Protein AF-A0A316UB03-F1 (afdb_monomer_lite)

Structure (mmCIF, N/CA/C/O backbone):
data_AF-A0A316UB03-F1
#
_entry.id   AF-A0A316UB03-F1
#
loop_
_atom_site.group_PDB
_atom_site.id
_atom_site.type_symbol
_atom_site.label_atom_id
_atom_site.label_alt_id
_atom_site.label_comp_id
_atom_site.label_asym_id
_atom_site.label_entity_id
_atom_site.label_seq_id
_atom_site.pdbx_PDB_ins_code
_atom_site.Cartn_x
_atom_site.Cartn_y
_atom_site.Cartn_z
_atom_site.occupancy
_atom_site.B_iso_or_equiv
_atom_site.auth_seq_id
_atom_site.auth_comp_id
_atom_site.auth_asym_id
_atom_site.auth_atom_id
_atom_site.pdbx_PDB_model_num
ATOM 1 N N . TY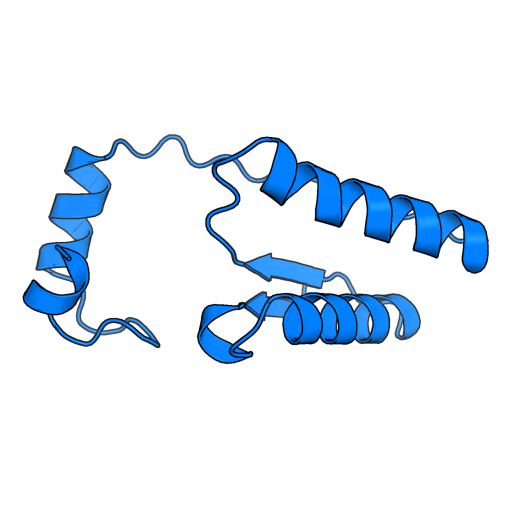R A 1 1 ? -8.846 -13.368 0.446 1.00 90.12 1 TYR A N 1
ATOM 2 C CA . TYR A 1 1 ? -8.229 -12.069 0.126 1.00 90.12 1 TYR A CA 1
ATOM 3 C C . TYR A 1 1 ? -8.771 -11.582 -1.205 1.00 90.12 1 TYR A C 1
ATOM 5 O O . TYR A 1 1 ? -8.912 -12.406 -2.101 1.00 90.12 1 TYR A O 1
ATOM 13 N N . THR A 1 2 ? -9.078 -10.291 -1.327 1.00 96.56 2 THR A N 1
ATOM 14 C CA . THR A 1 2 ? -9.678 -9.686 -2.527 1.00 96.56 2 THR A CA 1
ATOM 15 C C . THR A 1 2 ? -8.807 -8.529 -3.012 1.00 96.56 2 THR A C 1
ATOM 17 O O . THR A 1 2 ? -8.490 -7.620 -2.249 1.00 96.56 2 THR A O 1
ATOM 20 N N . ARG A 1 3 ? -8.379 -8.581 -4.276 1.00 96.06 3 ARG A N 1
ATOM 21 C CA . ARG A 1 3 ? -7.409 -7.643 -4.858 1.00 96.06 3 ARG A CA 1
ATOM 22 C C . ARG A 1 3 ? -8.050 -6.293 -5.192 1.00 96.06 3 ARG A C 1
ATOM 24 O O . ARG A 1 3 ? -9.092 -6.237 -5.838 1.00 96.06 3 ARG A O 1
ATOM 31 N N . SER A 1 4 ? -7.365 -5.215 -4.828 1.00 96.00 4 SER A N 1
ATOM 32 C CA . SER A 1 4 ? -7.668 -3.834 -5.202 1.00 96.00 4 SER A CA 1
ATOM 33 C C . SER A 1 4 ? -6.463 -3.253 -5.940 1.00 96.00 4 SER A C 1
ATOM 35 O O . SER A 1 4 ? -5.546 -2.716 -5.318 1.00 96.00 4 SER A O 1
ATOM 37 N N . SER A 1 5 ? -6.454 -3.404 -7.266 1.00 94.44 5 SER A N 1
ATOM 38 C CA . SER A 1 5 ? -5.367 -2.945 -8.138 1.00 94.44 5 SER A CA 1
ATOM 39 C C . SER A 1 5 ? -5.705 -1.599 -8.767 1.00 94.44 5 SER A C 1
ATOM 41 O O . SER A 1 5 ? -6.782 -1.446 -9.344 1.00 94.44 5 SER A O 1
ATOM 43 N N . GLN A 1 6 ? -4.793 -0.625 -8.685 1.00 92.12 6 GLN A N 1
ATOM 44 C CA . GLN A 1 6 ? -4.997 0.656 -9.374 1.00 92.12 6 GLN A CA 1
ATOM 45 C C . GLN A 1 6 ? -4.948 0.496 -10.894 1.00 92.12 6 GLN A C 1
ATOM 47 O O . GLN A 1 6 ? -5.670 1.202 -11.588 1.00 92.12 6 GLN A O 1
ATOM 52 N N . ASP A 1 7 ? -4.137 -0.428 -11.398 1.00 87.81 7 ASP A N 1
ATOM 53 C CA . ASP A 1 7 ? -4.003 -0.673 -12.833 1.00 87.81 7 ASP A CA 1
ATOM 54 C C . ASP A 1 7 ? -5.340 -1.117 -13.446 1.00 87.81 7 ASP A C 1
ATOM 56 O O . ASP A 1 7 ? -5.685 -0.709 -14.550 1.00 87.81 7 ASP A O 1
ATOM 60 N N . VAL A 1 8 ? -6.133 -1.878 -12.683 1.00 91.00 8 VAL A N 1
ATOM 61 C CA . VAL A 1 8 ? -7.471 -2.345 -13.082 1.00 91.00 8 VAL A CA 1
ATOM 62 C C . VAL A 1 8 ? -8.561 -1.313 -12.763 1.00 91.00 8 VAL A C 1
ATOM 64 O O . VAL A 1 8 ? -9.478 -1.111 -13.553 1.00 91.00 8 VAL A O 1
ATOM 67 N N . LEU A 1 9 ? -8.483 -0.650 -11.602 1.00 93.38 9 LEU A N 1
ATOM 68 C CA . LEU A 1 9 ? -9.515 0.284 -11.118 1.00 93.38 9 LEU A CA 1
ATOM 69 C C . LEU A 1 9 ? -9.323 1.734 -11.609 1.00 93.38 9 LEU A C 1
ATOM 71 O O . LEU A 1 9 ? -10.154 2.601 -11.339 1.00 93.38 9 LEU A O 1
ATOM 75 N N . GLY A 1 10 ? -8.220 2.026 -12.294 1.00 92.50 10 GLY A N 1
ATOM 76 C CA . GLY A 1 10 ? -7.925 3.289 -12.975 1.00 92.50 10 GLY A CA 1
ATOM 77 C C . GLY A 1 10 ? -7.464 4.450 -12.086 1.00 92.50 10 GLY A C 1
ATOM 78 O O . GLY A 1 10 ? -6.753 5.334 -12.560 1.00 92.50 10 GLY A O 1
ATOM 79 N N . SER A 1 11 ? -7.821 4.488 -10.797 1.00 93.81 11 SER A N 1
ATOM 80 C CA . SER A 1 11 ? -7.437 5.594 -9.900 1.00 93.81 11 SER A CA 1
ATOM 81 C C . SER A 1 11 ? -7.224 5.164 -8.449 1.00 93.81 11 SER A C 1
ATOM 83 O O . SER A 1 11 ? -7.758 4.151 -7.995 1.00 93.81 11 SER A O 1
ATOM 85 N N . ARG A 1 12 ? -6.475 5.972 -7.683 1.00 93.75 12 ARG A N 1
ATOM 86 C CA . ARG A 1 12 ? -6.283 5.748 -6.239 1.00 93.75 12 ARG A CA 1
ATOM 87 C C . ARG A 1 12 ? -7.616 5.799 -5.489 1.00 93.75 12 ARG A C 1
ATOM 89 O O . ARG A 1 12 ? -7.860 4.956 -4.638 1.00 93.75 12 ARG A O 1
ATOM 96 N N . GLN A 1 13 ? -8.475 6.753 -5.828 1.00 96.06 13 GLN A N 1
ATOM 97 C CA . GLN A 1 13 ? -9.782 6.948 -5.202 1.00 96.06 13 GLN A CA 1
ATOM 98 C C . GLN A 1 13 ? -10.702 5.741 -5.429 1.00 96.06 13 GLN A C 1
ATOM 100 O O . GLN A 1 13 ? -11.440 5.348 -4.526 1.00 96.06 13 GLN A O 1
ATOM 105 N N . ALA A 1 14 ? -10.631 5.111 -6.607 1.00 97.06 14 ALA A N 1
ATOM 106 C CA . ALA A 1 14 ? -11.357 3.874 -6.878 1.00 97.06 14 ALA A CA 1
ATOM 107 C C . ALA A 1 14 ? -10.831 2.706 -6.026 1.00 97.06 14 ALA A C 1
ATOM 109 O O . ALA A 1 14 ? -11.626 1.945 -5.478 1.00 97.06 14 ALA A O 1
ATOM 110 N N . VAL A 1 15 ? -9.508 2.600 -5.844 1.00 97.38 15 VAL A N 1
ATOM 111 C CA . VAL A 1 15 ? -8.890 1.613 -4.938 1.00 97.38 15 VAL A CA 1
ATOM 112 C C . VAL A 1 15 ? -9.324 1.841 -3.488 1.00 97.38 15 VAL A C 1
ATOM 114 O O . VAL A 1 15 ? -9.708 0.882 -2.826 1.00 97.38 15 VAL A O 1
ATOM 117 N N . GLU A 1 16 ? -9.306 3.086 -3.002 1.00 97.44 16 GLU A N 1
ATOM 118 C CA . GLU A 1 16 ? -9.783 3.457 -1.659 1.00 97.44 16 GLU A CA 1
ATOM 119 C C . GLU A 1 16 ? -11.262 3.077 -1.472 1.00 97.44 16 GLU A C 1
ATOM 121 O O . GLU A 1 16 ? -11.619 2.415 -0.499 1.00 97.44 16 GLU A O 1
ATOM 126 N N . SER A 1 17 ? -12.117 3.416 -2.439 1.00 97.50 17 SER A N 1
ATOM 127 C CA . SER A 1 17 ? -13.549 3.090 -2.396 1.00 97.50 17 SER A CA 1
ATOM 128 C C . SER A 1 17 ? -13.794 1.577 -2.398 1.00 97.50 17 SER A C 1
ATOM 130 O O . SER A 1 17 ? -14.620 1.074 -1.633 1.00 97.50 17 SER A O 1
ATOM 132 N N . HIS A 1 18 ? -13.052 0.831 -3.223 1.00 98.00 18 HIS A N 1
ATOM 133 C CA . HIS A 1 18 ? -13.135 -0.627 -3.272 1.00 98.00 18 HIS A CA 1
ATOM 134 C C . HIS A 1 18 ? -12.660 -1.257 -1.958 1.00 98.00 18 HIS A C 1
ATOM 136 O O . HIS A 1 18 ? -13.353 -2.106 -1.403 1.00 98.00 18 HIS A O 1
ATOM 142 N N . LEU A 1 19 ? -11.534 -0.784 -1.414 1.00 97.25 19 LEU A N 1
ATOM 143 C CA . LEU A 1 19 ? -11.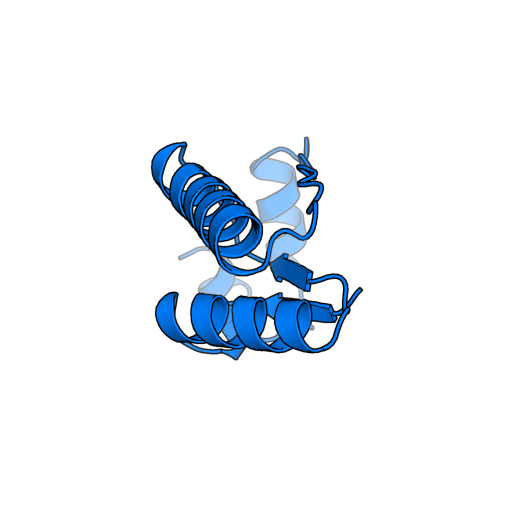002 -1.178 -0.109 1.00 97.25 19 LEU A CA 1
ATOM 144 C C . LEU A 1 19 ? -12.058 -1.022 1.000 1.00 97.25 19 LEU A C 1
ATOM 146 O O . LEU A 1 19 ? -12.361 -1.992 1.694 1.00 97.25 19 LEU A O 1
ATOM 150 N N . LEU A 1 20 ? -12.663 0.161 1.135 1.00 96.94 20 LEU A N 1
ATOM 151 C CA . LEU A 1 20 ? -13.680 0.423 2.161 1.00 96.94 20 LEU A CA 1
ATOM 152 C C . LEU A 1 20 ? -14.928 -0.453 1.982 1.00 96.94 20 LEU A C 1
ATOM 154 O O . LEU A 1 20 ? -15.502 -0.928 2.966 1.00 96.94 20 LEU A O 1
ATOM 158 N N . SER A 1 21 ? -15.336 -0.704 0.734 1.00 97.69 21 SER A N 1
ATOM 159 C CA . SER A 1 21 ? -16.455 -1.600 0.430 1.00 97.69 21 SER A CA 1
ATOM 160 C C . SER A 1 21 ? -16.170 -3.042 0.861 1.00 97.69 21 SER A C 1
ATOM 162 O O . SER A 1 21 ? -17.042 -3.690 1.439 1.00 97.69 21 SER A O 1
ATOM 164 N N . LEU A 1 22 ? -14.951 -3.538 0.627 1.00 97.75 22 LEU A N 1
ATOM 165 C CA . LEU A 1 22 ? -14.526 -4.878 1.039 1.00 97.75 22 LEU A CA 1
ATOM 166 C C . LEU A 1 22 ? -14.480 -5.018 2.562 1.00 97.75 22 LEU A C 1
ATOM 168 O O . LEU A 1 22 ? -15.048 -5.974 3.091 1.00 97.75 22 LEU A O 1
ATOM 172 N N . LEU A 1 23 ? -13.883 -4.046 3.260 1.00 96.81 23 LEU A N 1
ATOM 173 C CA . LEU A 1 23 ? -13.836 -4.034 4.727 1.00 96.81 23 LEU A CA 1
ATOM 174 C C . LEU A 1 23 ? -15.244 -4.030 5.334 1.00 96.81 23 LEU A C 1
ATOM 176 O O . LEU A 1 23 ? -15.539 -4.822 6.224 1.00 96.81 23 LEU A O 1
ATOM 180 N N . SER A 1 24 ? -16.156 -3.221 4.788 1.00 95.81 24 SER A N 1
ATOM 181 C CA . SER A 1 24 ? -17.556 -3.156 5.246 1.00 95.81 24 SER A CA 1
ATOM 182 C C . SER A 1 24 ? -18.334 -4.462 5.027 1.00 95.81 24 SER A C 1
ATOM 184 O O . SER A 1 24 ? -19.374 -4.674 5.641 1.00 95.81 24 SER A O 1
ATOM 186 N N . ARG A 1 25 ? -17.839 -5.351 4.156 1.00 96.75 25 ARG A N 1
ATOM 187 C CA . ARG A 1 25 ? -18.385 -6.697 3.914 1.00 96.75 25 ARG A CA 1
ATOM 188 C C . ARG A 1 25 ? -17.643 -7.786 4.701 1.00 96.75 25 ARG A C 1
ATOM 190 O O . ARG A 1 25 ? -17.860 -8.964 4.431 1.00 96.75 25 ARG A O 1
ATOM 197 N N . GLY A 1 26 ? -16.747 -7.411 5.617 1.00 95.69 26 GLY A N 1
ATOM 198 C CA . GLY A 1 26 ? -15.930 -8.341 6.400 1.00 95.69 26 GLY A CA 1
ATOM 199 C C . GLY A 1 26 ? -14.892 -9.111 5.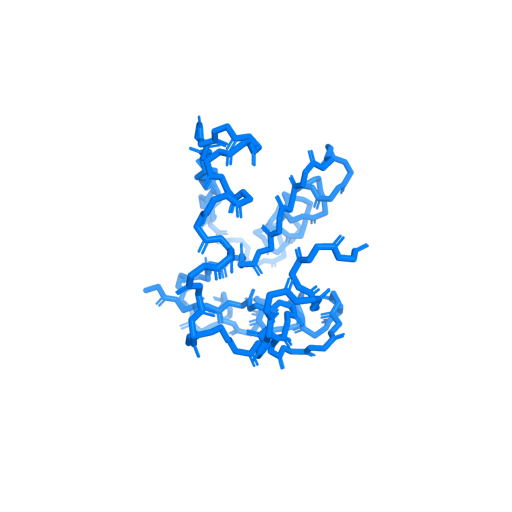576 1.00 95.69 26 GLY A C 1
ATOM 200 O O . GLY A 1 26 ? -14.512 -10.215 5.953 1.00 95.69 26 GLY A O 1
ATOM 201 N N . GLN A 1 27 ? -14.469 -8.581 4.424 1.00 97.31 27 GLN A N 1
ATOM 202 C CA . GLN A 1 27 ? -13.466 -9.220 3.568 1.00 97.31 27 GLN A CA 1
ATOM 203 C C . GLN A 1 27 ? -12.062 -8.671 3.822 1.00 97.31 27 GLN A C 1
ATOM 205 O O . GLN A 1 27 ? -11.899 -7.552 4.297 1.00 97.31 27 GLN A O 1
ATOM 210 N N . ASN A 1 28 ? -11.052 -9.444 3.404 1.00 96.69 28 ASN A N 1
ATOM 211 C CA . ASN A 1 28 ? -9.636 -9.090 3.523 1.00 96.69 28 ASN A CA 1
ATOM 212 C C . ASN A 1 28 ? -9.101 -8.497 2.206 1.00 96.69 28 ASN A C 1
ATOM 214 O O . ASN A 1 28 ? -8.839 -9.259 1.266 1.00 96.69 28 ASN A O 1
ATOM 218 N N . PRO A 1 29 ? -8.955 -7.169 2.094 1.00 96.94 29 PRO A N 1
ATOM 219 C CA . PRO A 1 29 ? -8.469 -6.497 0.895 1.00 96.94 29 PRO A CA 1
ATOM 220 C C . PRO A 1 29 ? -6.945 -6.634 0.736 1.00 96.94 29 PRO A C 1
ATOM 222 O O . PRO A 1 29 ? -6.206 -6.652 1.714 1.00 96.94 29 PRO A O 1
ATOM 225 N N . VAL A 1 30 ? -6.465 -6.671 -0.508 1.00 97.75 30 VAL A N 1
ATOM 226 C CA . VAL A 1 30 ? -5.036 -6.583 -0.855 1.00 97.75 30 VAL A CA 1
ATOM 227 C C . VAL A 1 30 ? -4.835 -5.386 -1.769 1.00 97.75 30 VAL A C 1
ATOM 229 O O . VAL A 1 30 ? -5.393 -5.349 -2.866 1.00 97.75 30 VAL A O 1
ATOM 232 N N . ILE A 1 31 ? -4.037 -4.412 -1.334 1.00 97.12 31 ILE A N 1
ATOM 233 C CA . ILE A 1 31 ? -3.696 -3.249 -2.155 1.00 97.12 31 ILE A CA 1
ATOM 234 C C . ILE A 1 31 ? -2.565 -3.621 -3.107 1.00 97.12 31 ILE A C 1
ATOM 236 O O . ILE A 1 31 ? -1.397 -3.642 -2.720 1.00 97.12 31 ILE A O 1
ATOM 240 N N . ASP A 1 32 ? -2.918 -3.884 -4.361 1.00 94.69 32 ASP A N 1
ATOM 241 C CA . ASP A 1 32 ? -1.945 -4.194 -5.400 1.00 94.69 32 ASP A CA 1
ATOM 242 C C . ASP A 1 32 ? -1.501 -2.914 -6.109 1.00 94.69 32 ASP A C 1
ATOM 244 O O . ASP A 1 32 ? -2.115 -2.430 -7.064 1.00 94.69 32 ASP A O 1
ATOM 248 N N . ARG A 1 33 ? -0.458 -2.313 -5.540 1.00 93.00 33 ARG A N 1
ATOM 249 C CA . ARG A 1 33 ? 0.243 -1.141 -6.057 1.00 93.00 33 ARG A CA 1
ATOM 250 C C . ARG A 1 33 ? 1.714 -1.230 -5.682 1.00 93.00 33 ARG A C 1
ATOM 252 O O . ARG A 1 33 ? 2.073 -1.840 -4.680 1.00 93.00 33 ARG A O 1
ATOM 259 N N . THR A 1 34 ? 2.552 -0.511 -6.422 1.00 91.50 34 THR A N 1
ATOM 260 C CA . THR A 1 34 ? 4.001 -0.473 -6.177 1.00 91.50 34 THR A CA 1
ATOM 261 C C . THR A 1 34 ? 4.377 0.077 -4.798 1.00 91.50 34 THR A C 1
ATOM 263 O O . THR A 1 34 ? 5.349 -0.389 -4.217 1.00 91.50 34 THR A O 1
ATOM 266 N N . ASN A 1 35 ? 3.613 1.036 -4.254 1.00 95.00 35 ASN A N 1
ATOM 267 C CA . ASN A 1 35 ? 3.751 1.544 -2.878 1.00 95.00 35 ASN A CA 1
ATOM 268 C C . ASN A 1 35 ? 5.208 1.870 -2.464 1.00 95.00 35 ASN A C 1
ATOM 270 O O . ASN A 1 35 ? 5.627 1.632 -1.325 1.00 95.00 35 ASN A O 1
ATOM 274 N N . VAL A 1 36 ? 5.980 2.429 -3.400 1.00 93.81 36 VAL A N 1
ATOM 275 C CA . VAL A 1 36 ? 7.427 2.661 -3.288 1.00 93.81 36 VAL A CA 1
ATOM 276 C C . VAL A 1 36 ? 7.746 3.694 -2.210 1.00 93.81 36 VAL A C 1
ATOM 278 O O . VAL A 1 36 ? 8.671 3.507 -1.416 1.00 93.81 36 VAL A O 1
ATOM 281 N N . THR A 1 37 ? 6.968 4.774 -2.130 1.00 96.19 37 THR A N 1
ATOM 282 C CA . THR A 1 37 ? 7.255 5.878 -1.204 1.00 96.19 37 THR A CA 1
ATOM 283 C C . THR A 1 37 ? 6.542 5.717 0.136 1.00 96.19 37 THR A C 1
ATOM 285 O O . THR A 1 37 ? 5.496 5.072 0.240 1.00 96.19 37 THR A O 1
ATOM 288 N N . VAL A 1 38 ? 7.104 6.338 1.180 1.00 97.25 38 VAL A N 1
ATOM 289 C CA . VAL A 1 38 ? 6.470 6.411 2.506 1.00 97.25 38 VAL A CA 1
ATOM 290 C C . VAL A 1 38 ? 5.080 7.031 2.391 1.00 97.25 38 VAL A C 1
ATOM 292 O O . VAL A 1 38 ? 4.126 6.450 2.890 1.00 97.25 38 VAL A O 1
ATOM 295 N N . ASP A 1 39 ? 4.937 8.136 1.658 1.00 96.50 39 ASP A N 1
ATOM 296 C CA . ASP A 1 39 ? 3.651 8.823 1.490 1.00 96.50 39 ASP A CA 1
ATOM 297 C C . ASP A 1 39 ? 2.585 7.944 0.833 1.00 96.50 39 ASP A C 1
ATOM 299 O O . ASP A 1 39 ? 1.422 7.972 1.237 1.00 96.50 39 ASP A O 1
ATOM 303 N N . GLN A 1 40 ? 2.971 7.126 -0.153 1.00 95.44 40 GLN A N 1
ATOM 304 C CA . GLN A 1 40 ? 2.053 6.170 -0.772 1.00 95.44 40 GLN A CA 1
ATOM 305 C C . GLN A 1 40 ? 1.537 5.159 0.257 1.00 95.44 40 GLN A C 1
ATOM 307 O O . GLN A 1 40 ? 0.331 4.928 0.309 1.00 95.44 40 GLN A O 1
ATOM 312 N N . ARG A 1 41 ? 2.420 4.612 1.105 1.00 97.06 41 ARG A N 1
ATOM 313 C CA . ARG A 1 41 ? 2.055 3.645 2.156 1.00 97.06 41 ARG A CA 1
ATOM 314 C C . ARG A 1 41 ? 1.241 4.273 3.285 1.00 97.06 41 ARG A C 1
ATOM 316 O O . ARG A 1 41 ? 0.253 3.686 3.721 1.00 97.06 41 ARG A O 1
ATOM 323 N N . SER A 1 42 ? 1.612 5.476 3.715 1.00 97.19 42 SER A N 1
ATOM 324 C CA . SER A 1 42 ? 0.944 6.215 4.791 1.00 97.19 42 SER A CA 1
ATOM 325 C C . SER A 1 42 ? -0.541 6.451 4.517 1.00 97.19 42 SER A C 1
ATOM 327 O O . SER A 1 42 ? -1.333 6.466 5.455 1.00 97.19 42 SER A O 1
ATOM 329 N N . ASN A 1 43 ? -0.941 6.592 3.247 1.00 95.94 43 ASN A N 1
ATOM 330 C CA . ASN A 1 43 ? -2.353 6.738 2.886 1.00 95.94 43 ASN A CA 1
ATOM 331 C C . ASN A 1 43 ? -3.186 5.515 3.296 1.00 95.94 43 ASN A C 1
ATOM 333 O O . ASN A 1 43 ? -4.267 5.681 3.853 1.00 95.94 43 ASN A O 1
ATOM 337 N N . TRP A 1 44 ? -2.677 4.301 3.075 1.00 96.88 44 TRP A N 1
ATOM 338 C CA . TRP A 1 44 ? -3.398 3.064 3.398 1.00 96.88 44 TRP A CA 1
ATOM 339 C C . TRP A 1 44 ? -3.482 2.830 4.902 1.00 96.88 44 TRP A C 1
ATOM 341 O O . TRP A 1 44 ? -4.544 2.474 5.405 1.00 96.88 44 TRP A O 1
ATOM 351 N N . LEU A 1 45 ? -2.388 3.102 5.622 1.00 97.62 45 LEU A N 1
ATOM 352 C CA . LEU A 1 45 ? -2.356 3.014 7.084 1.00 97.62 45 LEU A CA 1
ATOM 353 C C . LEU A 1 45 ? -3.349 3.987 7.724 1.00 97.62 45 LEU A C 1
ATOM 355 O O . LEU A 1 45 ? -4.094 3.604 8.623 1.00 97.62 45 LEU A O 1
ATOM 359 N N . ARG A 1 46 ? -3.399 5.231 7.230 1.00 97.88 46 ARG A N 1
ATOM 360 C CA . ARG A 1 46 ? -4.364 6.230 7.701 1.00 97.88 46 ARG A CA 1
ATOM 361 C C . ARG A 1 46 ? -5.797 5.787 7.424 1.00 97.88 46 ARG A C 1
ATOM 363 O O . ARG A 1 46 ? -6.613 5.819 8.335 1.00 97.88 46 ARG A O 1
ATOM 370 N N . LEU A 1 47 ? -6.085 5.318 6.208 1.00 96.94 47 LEU A N 1
ATOM 371 C CA . LEU A 1 47 ? -7.431 4.879 5.842 1.00 96.94 47 LEU A CA 1
ATOM 372 C C . LEU A 1 47 ? -7.911 3.703 6.708 1.00 96.94 47 LEU A C 1
ATOM 374 O O . LEU A 1 47 ? -9.053 3.706 7.161 1.00 96.94 47 LEU A O 1
ATOM 378 N N . ALA A 1 48 ? -7.042 2.721 6.969 1.00 96.88 48 ALA A N 1
ATOM 379 C CA . ALA A 1 48 ? -7.356 1.597 7.847 1.00 96.88 48 ALA A CA 1
ATOM 380 C C . ALA A 1 48 ? -7.615 2.057 9.292 1.00 96.88 48 ALA A C 1
ATOM 382 O O . ALA A 1 48 ? -8.601 1.639 9.896 1.00 96.88 48 ALA A O 1
ATOM 383 N N . ALA A 1 49 ? -6.782 2.960 9.824 1.00 97.50 49 ALA A N 1
ATOM 384 C CA . ALA A 1 49 ? -6.953 3.512 11.167 1.00 97.50 49 ALA A CA 1
ATOM 385 C C . ALA A 1 49 ? -8.255 4.320 11.309 1.00 97.50 49 ALA A C 1
ATOM 387 O O . ALA A 1 49 ? -8.988 4.148 12.286 1.00 97.50 49 ALA A O 1
ATOM 388 N N . ASP A 1 50 ? -8.567 5.166 10.324 1.00 97.50 50 ASP A N 1
ATOM 389 C CA . ASP A 1 50 ? -9.794 5.963 10.298 1.00 97.50 50 ASP A CA 1
ATOM 390 C C . ASP A 1 50 ? -11.035 5.063 10.214 1.00 97.50 50 ASP A C 1
ATOM 392 O O . ASP A 1 50 ? -12.000 5.265 10.955 1.00 97.50 50 ASP A O 1
ATOM 396 N N . TRP A 1 51 ? -10.998 4.024 9.370 1.00 97.31 51 TRP A N 1
ATOM 397 C CA . TRP A 1 51 ? -12.085 3.051 9.262 1.00 97.31 51 TRP A CA 1
ATOM 398 C C . TRP A 1 51 ? -12.269 2.252 10.556 1.00 97.31 51 TRP A C 1
ATOM 400 O O . TRP A 1 51 ? -13.390 2.163 11.053 1.00 97.31 51 TRP A O 1
ATOM 410 N N . GLN A 1 52 ? -11.185 1.741 11.152 1.00 97.00 52 GLN A N 1
ATOM 411 C CA . GLN A 1 52 ? -11.221 1.026 12.433 1.00 97.00 52 GLN A CA 1
ATOM 412 C C . GLN A 1 52 ? -11.844 1.893 13.530 1.00 97.00 52 GLN A C 1
ATOM 414 O O . GLN A 1 52 ? -12.713 1.435 14.272 1.00 97.00 52 GLN A O 1
ATOM 419 N N . LYS A 1 53 ? -11.446 3.168 13.616 1.00 97.25 53 LYS A N 1
ATOM 420 C CA . LYS A 1 53 ? -12.021 4.119 14.573 1.00 97.25 53 LYS A CA 1
ATOM 421 C C . LYS A 1 53 ? -13.509 4.362 14.311 1.00 97.25 53 LYS A C 1
ATOM 423 O O . LYS A 1 53 ? -14.278 4.457 15.263 1.00 97.25 53 LYS A O 1
ATOM 428 N N . ALA A 1 54 ? -13.923 4.469 13.052 1.00 97.31 54 ALA A N 1
ATOM 429 C CA . ALA A 1 54 ? -15.321 4.700 12.699 1.00 97.31 54 ALA A CA 1
ATOM 430 C C . ALA A 1 54 ? -16.212 3.478 12.973 1.00 97.31 54 ALA A C 1
ATOM 432 O O . ALA A 1 54 ? -17.330 3.638 13.452 1.00 97.31 54 ALA A O 1
ATOM 433 N N . GLN A 1 55 ? -15.723 2.271 12.684 1.00 96.81 55 GLN A N 1
ATOM 434 C CA . GLN A 1 55 ? -16.502 1.036 12.801 1.00 96.81 55 GLN A CA 1
ATOM 435 C C . GLN A 1 55 ? -16.362 0.343 14.159 1.00 96.81 55 GLN A C 1
ATOM 437 O O . GLN A 1 55 ? -17.139 -0.559 14.451 1.00 96.81 55 GLN A O 1
ATOM 442 N N . GLN A 1 56 ? -15.392 0.748 14.989 1.00 96.69 56 GLN A N 1
ATOM 443 C CA . GLN A 1 56 ? -15.044 0.066 16.244 1.00 96.69 56 GLN A CA 1
ATOM 444 C C . GLN A 1 56 ? -14.699 -1.423 16.027 1.00 96.69 56 GLN A C 1
ATOM 446 O O . GLN A 1 56 ? -14.977 -2.272 16.871 1.00 96.69 56 GLN A O 1
ATOM 451 N N . ILE A 1 57 ? -14.081 -1.735 14.883 1.00 95.25 57 ILE A N 1
ATOM 452 C CA . ILE A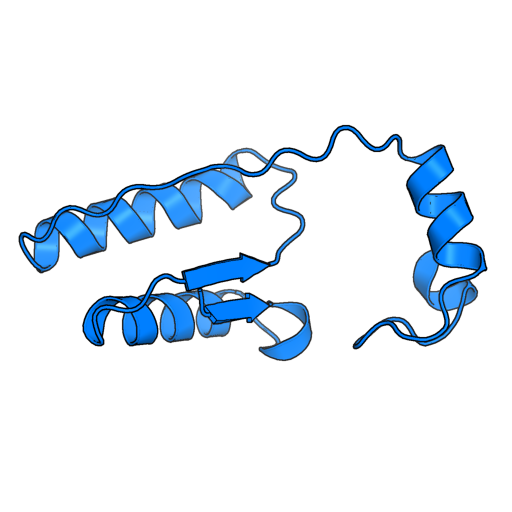 1 57 ? -13.642 -3.080 14.489 1.00 95.25 57 ILE A CA 1
ATOM 453 C C . ILE A 1 57 ? -12.141 -3.032 14.235 1.00 95.25 57 ILE A C 1
ATOM 455 O O . ILE A 1 57 ? -11.679 -2.205 13.449 1.00 95.25 57 ILE A O 1
ATOM 459 N N . ALA A 1 58 ? -11.391 -3.922 14.884 1.00 95.19 58 ALA A N 1
ATOM 460 C CA . ALA A 1 58 ? -9.951 -4.023 14.693 1.00 95.19 58 ALA A CA 1
ATOM 461 C C . ALA A 1 58 ? -9.603 -4.507 13.275 1.00 95.19 58 ALA A C 1
ATOM 463 O O . ALA A 1 58 ? -10.199 -5.463 12.778 1.00 95.19 58 ALA A O 1
ATOM 464 N N . VAL A 1 59 ? -8.622 -3.859 12.647 1.00 95.31 59 VAL A N 1
ATOM 465 C CA . VAL A 1 59 ? -8.056 -4.238 11.350 1.00 95.31 59 VAL A CA 1
ATOM 466 C C . VAL A 1 59 ? -6.544 -4.333 11.487 1.00 95.31 59 VAL A C 1
ATOM 468 O O . VAL A 1 59 ? -5.880 -3.373 11.875 1.00 95.31 59 VAL A O 1
ATOM 471 N N . GLU A 1 60 ? -5.998 -5.488 11.131 1.00 96.12 60 GLU A N 1
ATOM 472 C CA . GLU A 1 60 ? -4.557 -5.691 11.019 1.00 96.12 60 GLU A CA 1
ATOM 473 C C . GLU A 1 60 ? -4.080 -5.278 9.623 1.00 96.12 60 GLU A C 1
ATOM 475 O O . GLU A 1 60 ? -4.771 -5.489 8.622 1.00 96.12 60 GLU A O 1
ATOM 480 N N . VAL A 1 61 ? -2.901 -4.655 9.555 1.00 97.00 61 VAL A N 1
ATOM 481 C CA . VAL A 1 61 ? -2.301 -4.225 8.290 1.00 97.00 61 VAL A CA 1
ATOM 482 C C . VAL A 1 61 ? -0.903 -4.805 8.167 1.00 97.00 61 VAL A C 1
ATOM 484 O O . VAL A 1 61 ? 0.019 -4.377 8.860 1.00 97.00 61 VAL A O 1
ATOM 487 N N . ASP A 1 62 ? -0.751 -5.726 7.222 1.00 97.25 62 ASP A N 1
ATOM 488 C CA . ASP A 1 62 ? 0.524 -6.347 6.889 1.00 97.25 62 ASP A CA 1
ATOM 489 C C . ASP A 1 62 ? 1.165 -5.712 5.653 1.00 97.25 62 ASP A C 1
ATOM 491 O O . ASP A 1 62 ? 0.491 -5.277 4.714 1.00 97.25 62 ASP A O 1
ATOM 495 N N . ALA A 1 63 ? 2.498 -5.704 5.629 1.00 95.88 63 ALA A N 1
ATOM 496 C CA . ALA A 1 63 ? 3.281 -5.277 4.478 1.00 95.88 63 ALA A CA 1
ATOM 497 C C . ALA A 1 63 ? 3.975 -6.477 3.824 1.00 95.88 63 ALA A C 1
ATOM 499 O O . ALA A 1 63 ? 4.769 -7.172 4.456 1.00 95.88 63 ALA A O 1
ATOM 500 N N . ILE A 1 64 ? 3.732 -6.674 2.527 1.00 95.81 64 ILE A N 1
ATOM 501 C CA . ILE A 1 64 ? 4.483 -7.629 1.707 1.00 95.81 64 ILE A CA 1
ATOM 502 C C . ILE A 1 64 ? 5.624 -6.869 1.032 1.00 95.81 64 ILE A C 1
ATOM 504 O O . ILE A 1 64 ? 5.394 -6.024 0.166 1.00 95.81 64 ILE A O 1
ATOM 508 N N . TYR A 1 65 ? 6.858 -7.158 1.442 1.00 94.75 65 TYR A N 1
ATOM 509 C CA . TYR A 1 65 ? 8.053 -6.542 0.873 1.00 94.75 65 TYR A CA 1
ATOM 510 C C . TYR A 1 65 ? 8.717 -7.470 -0.144 1.00 94.75 65 TYR A C 1
ATOM 512 O O . TYR A 1 65 ? 9.104 -8.594 0.175 1.00 94.75 65 TYR A O 1
ATOM 520 N N . PHE A 1 66 ? 8.890 -6.981 -1.370 1.00 95.00 66 PHE A N 1
ATOM 521 C CA . PHE A 1 66 ? 9.566 -7.717 -2.431 1.00 95.00 66 PHE A CA 1
ATOM 522 C C . PHE A 1 66 ? 11.039 -7.314 -2.495 1.00 95.00 66 PHE A C 1
ATOM 524 O O . PHE A 1 66 ? 11.371 -6.186 -2.840 1.00 95.00 66 PHE A O 1
ATOM 531 N N . GLN A 1 67 ? 11.932 -8.267 -2.231 1.00 95.12 67 GLN A N 1
ATOM 532 C CA . GLN A 1 67 ? 13.389 -8.079 -2.313 1.00 95.12 67 GLN A CA 1
ATOM 533 C C . GLN A 1 67 ? 13.958 -8.257 -3.731 1.00 95.12 67 GLN A C 1
ATOM 535 O O . GLN A 1 67 ? 15.167 -8.368 -3.913 1.00 95.12 67 GLN A O 1
ATOM 540 N N . THR A 1 68 ? 13.102 -8.326 -4.754 1.00 95.06 68 THR A N 1
ATOM 541 C CA . THR A 1 68 ? 13.564 -8.533 -6.133 1.00 95.06 68 THR A CA 1
ATOM 542 C C . THR A 1 68 ? 14.247 -7.266 -6.645 1.00 95.06 68 THR A C 1
ATOM 544 O O . THR A 1 68 ? 13.639 -6.198 -6.667 1.00 95.06 68 THR A O 1
ATOM 547 N N . GLY A 1 69 ? 15.511 -7.386 -7.058 1.00 94.25 69 GLY A N 1
ATOM 548 C CA . GLY A 1 69 ? 16.282 -6.270 -7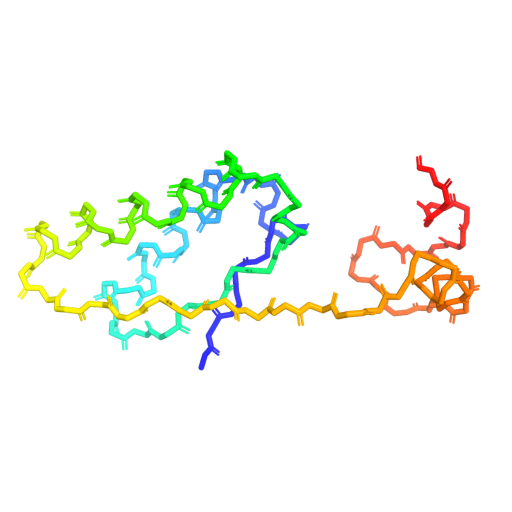.602 1.00 94.25 69 GLY A CA 1
ATOM 549 C C . GLY A 1 69 ? 15.726 -5.744 -8.929 1.00 94.25 69 GLY A C 1
ATOM 550 O O . GLY A 1 69 ? 15.085 -6.474 -9.688 1.00 94.25 69 GLY A O 1
ATOM 551 N N . VAL A 1 70 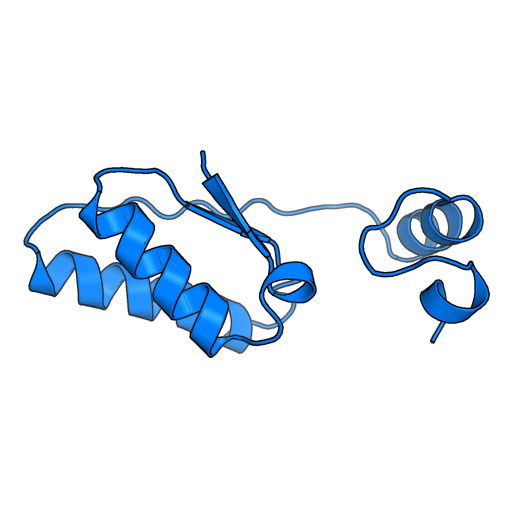? 16.018 -4.475 -9.229 1.00 90.56 70 VAL A N 1
ATOM 552 C CA . VAL A 1 70 ? 15.537 -3.781 -10.440 1.00 90.56 70 VAL A CA 1
ATOM 553 C C . VAL A 1 70 ? 15.947 -4.514 -11.720 1.00 90.56 70 VAL A C 1
ATOM 555 O O . VAL A 1 70 ? 15.130 -4.656 -12.626 1.00 90.56 70 VAL A O 1
ATOM 558 N N . GLU A 1 71 ? 17.175 -5.033 -11.785 1.00 92.75 71 GLU A N 1
ATOM 559 C CA . GLU A 1 71 ? 17.685 -5.766 -12.952 1.00 92.75 71 GLU A CA 1
ATOM 560 C C . GLU A 1 71 ? 16.878 -7.037 -13.237 1.00 92.75 71 GLU A C 1
ATOM 562 O O . GLU A 1 71 ? 16.518 -7.311 -14.382 1.00 92.75 71 GLU A O 1
ATOM 567 N N . GLU A 1 72 ? 16.529 -7.786 -12.190 1.00 94.31 72 GLU A N 1
ATOM 568 C CA . GLU A 1 72 ? 15.718 -8.996 -12.310 1.00 94.31 72 GLU A CA 1
ATOM 569 C C . GLU A 1 72 ? 14.272 -8.657 -12.695 1.00 94.31 72 GLU A C 1
ATOM 571 O O . GLU A 1 72 ? 13.681 -9.335 -13.539 1.00 94.31 72 GLU A O 1
ATOM 576 N N . CYS A 1 73 ? 13.708 -7.573 -12.154 1.00 90.94 73 CYS A N 1
ATOM 577 C CA . CYS A 1 73 ? 12.413 -7.054 -12.593 1.00 90.94 73 CYS A CA 1
ATOM 578 C C . CYS A 1 73 ? 12.436 -6.682 -14.084 1.00 90.94 73 CYS A C 1
ATOM 580 O O . CYS A 1 73 ? 11.561 -7.122 -14.830 1.00 90.94 73 CYS A O 1
ATOM 582 N N . ALA A 1 74 ? 13.460 -5.959 -14.547 1.00 88.25 74 ALA A N 1
ATOM 583 C CA . ALA A 1 74 ? 13.621 -5.589 -15.953 1.00 88.25 74 ALA A CA 1
ATOM 584 C C . ALA A 1 74 ? 13.790 -6.822 -16.856 1.00 88.25 74 ALA A C 1
ATOM 586 O O . ALA A 1 74 ? 13.176 -6.906 -17.921 1.00 88.25 74 ALA A O 1
ATOM 587 N N . ARG A 1 75 ? 14.573 -7.818 -16.422 1.00 90.12 75 ARG A N 1
ATOM 588 C CA . ARG A 1 75 ? 14.724 -9.094 -17.135 1.00 90.12 75 ARG A CA 1
ATOM 589 C C . ARG A 1 75 ? 13.384 -9.819 -17.274 1.00 90.12 75 ARG A C 1
ATOM 591 O O . ARG A 1 75 ? 13.069 -10.291 -18.363 1.00 90.12 75 ARG A O 1
ATOM 598 N N . ARG A 1 76 ? 12.586 -9.885 -16.201 1.00 90.00 76 ARG A N 1
ATOM 599 C CA . ARG A 1 76 ? 11.245 -10.500 -16.212 1.00 90.00 76 ARG A CA 1
ATOM 600 C C . ARG A 1 76 ? 10.278 -9.750 -17.117 1.00 90.00 76 ARG A C 1
ATOM 602 O O . ARG A 1 76 ? 9.512 -10.387 -17.830 1.00 90.00 76 ARG A O 1
ATOM 609 N N . LEU A 1 77 ? 10.322 -8.420 -17.103 1.00 86.19 77 LEU A N 1
ATOM 610 C CA . LEU A 1 77 ? 9.463 -7.581 -17.934 1.00 86.19 77 LEU A CA 1
ATOM 611 C C . LEU A 1 77 ? 9.692 -7.813 -19.434 1.00 86.19 77 LEU A C 1
ATOM 613 O O . LEU A 1 77 ? 8.720 -7.908 -20.173 1.00 86.19 77 LEU A O 1
ATOM 617 N N . LYS A 1 78 ? 10.942 -8.013 -19.877 1.00 84.31 78 LYS A N 1
ATOM 618 C CA . LYS A 1 78 ? 11.266 -8.296 -21.292 1.00 84.31 78 LYS A CA 1
ATOM 619 C C . LYS A 1 78 ? 10.614 -9.567 -21.848 1.00 84.31 78 LYS A C 1
ATOM 621 O O . LYS A 1 78 ? 10.404 -9.654 -23.050 1.00 84.31 78 LYS A O 1
ATOM 626 N N . GLY A 1 79 ? 10.341 -10.555 -20.996 1.00 83.44 79 GLY A N 1
ATOM 627 C CA . GLY A 1 79 ? 9.705 -11.819 -21.383 1.00 83.44 79 GLY A CA 1
ATOM 628 C C . GLY A 1 79 ? 8.237 -11.928 -20.970 1.00 83.44 79 GLY A C 1
ATOM 629 O O . GLY A 1 79 ? 7.653 -13.001 -21.102 1.00 83.44 79 GLY A O 1
ATOM 630 N N . ARG A 1 80 ? 7.646 -10.868 -20.405 1.00 83.88 80 ARG A N 1
ATOM 631 C CA . ARG A 1 80 ? 6.283 -10.907 -19.873 1.00 83.88 80 ARG A CA 1
ATOM 632 C C . ARG A 1 80 ? 5.278 -10.732 -21.009 1.00 83.88 80 ARG A C 1
ATOM 634 O O . ARG A 1 80 ? 5.285 -9.708 -21.680 1.00 83.88 80 ARG A O 1
ATOM 641 N N . VAL A 1 81 ? 4.394 -11.714 -21.171 1.00 77.06 81 VAL A N 1
ATOM 642 C CA . VAL A 1 81 ? 3.346 -11.710 -22.210 1.00 77.06 81 VAL A CA 1
ATOM 643 C C . VAL A 1 81 ? 1.923 -11.582 -21.649 1.00 77.06 81 VAL A C 1
ATOM 645 O O . VAL A 1 81 ? 1.010 -11.250 -22.393 1.00 77.06 81 VAL A O 1
ATOM 648 N N . GLU A 1 82 ? 1.731 -11.761 -20.335 1.00 75.19 82 GLU A N 1
ATOM 649 C CA . GLU A 1 82 ? 0.410 -11.766 -19.676 1.00 75.19 82 GLU A CA 1
ATOM 650 C C . GLU A 1 82 ? 0.295 -10.720 -18.546 1.00 75.19 82 GLU A C 1
ATOM 652 O O . GLU A 1 82 ? -0.100 -11.042 -17.427 1.00 75.19 82 GLU A O 1
ATOM 657 N N . HIS A 1 83 ? 0.686 -9.460 -18.777 1.00 74.25 83 HIS A N 1
ATOM 658 C CA . HIS A 1 83 ? 0.334 -8.387 -17.834 1.00 74.25 83 HIS A CA 1
ATOM 659 C C . HIS A 1 83 ? -0.998 -7.749 -18.224 1.00 74.25 83 HIS A C 1
ATOM 661 O O . HIS A 1 83 ? -1.227 -7.465 -19.398 1.00 74.25 83 HIS A O 1
ATOM 667 N N . GLU A 1 84 ? -1.830 -7.433 -17.233 1.00 75.94 84 GLU A N 1
ATOM 668 C CA . GLU A 1 84 ? -3.153 -6.823 -17.441 1.00 75.94 84 GLU A CA 1
ATOM 669 C C . GLU A 1 84 ? -3.086 -5.447 -18.124 1.00 75.94 84 GLU A C 1
ATOM 671 O O . GLU A 1 84 ? -4.043 -5.046 -18.774 1.00 75.94 84 GLU A O 1
ATOM 676 N N . THR A 1 85 ? -1.959 -4.739 -17.993 1.00 73.94 85 THR A N 1
ATOM 677 C CA . THR A 1 85 ? -1.765 -3.370 -18.517 1.00 73.94 85 THR A CA 1
ATOM 678 C C . THR A 1 85 ? -0.473 -3.157 -19.311 1.00 73.94 85 THR A C 1
ATOM 680 O O . THR A 1 85 ? -0.271 -2.087 -19.880 1.00 73.94 85 THR A O 1
ATOM 683 N N . ILE A 1 86 ? 0.420 -4.153 -19.356 1.00 76.12 86 ILE A N 1
ATOM 684 C CA . ILE A 1 86 ? 1.703 -4.086 -20.076 1.00 76.12 86 ILE A CA 1
ATOM 685 C C . ILE A 1 86 ? 1.712 -5.214 -21.103 1.00 76.12 86 ILE A C 1
ATOM 687 O O . ILE A 1 86 ? 1.963 -6.372 -20.779 1.00 76.12 86 ILE A O 1
ATOM 691 N N . HIS A 1 87 ? 1.433 -4.873 -22.354 1.00 78.00 87 HIS A N 1
ATOM 692 C CA . HIS A 1 87 ? 1.253 -5.858 -23.421 1.00 78.00 87 HIS A CA 1
ATOM 693 C C . HIS A 1 87 ? 2.478 -5.976 -24.335 1.00 78.00 87 HIS A C 1
ATOM 695 O O . HIS A 1 87 ? 2.451 -6.718 -25.311 1.00 78.00 87 HIS A O 1
ATOM 701 N N . SER A 1 88 ? 3.553 -5.238 -24.039 1.00 73.69 88 SER A N 1
ATOM 702 C CA . SER A 1 88 ? 4.797 -5.271 -24.810 1.00 73.69 88 SER A CA 1
ATOM 703 C C . SER A 1 88 ? 6.028 -4.923 -23.957 1.00 73.69 88 SER A C 1
ATOM 705 O O . SER A 1 88 ? 5.914 -4.139 -23.006 1.00 73.69 88 SER A O 1
ATOM 707 N N . PRO A 1 89 ? 7.218 -5.456 -24.295 1.00 71.31 89 PRO A N 1
ATOM 708 C CA . PRO A 1 89 ? 8.478 -5.075 -23.655 1.00 71.31 89 PRO A CA 1
ATOM 709 C C . PRO A 1 89 ? 8.778 -3.571 -23.725 1.00 71.31 89 PRO A C 1
ATOM 711 O O . PRO A 1 89 ? 9.330 -3.013 -22.780 1.00 71.31 89 PRO A O 1
ATOM 714 N N . GLU A 1 90 ? 8.387 -2.891 -24.805 1.00 75.00 90 GLU A N 1
ATOM 715 C CA . GLU A 1 90 ? 8.591 -1.450 -24.990 1.00 75.00 90 GLU A CA 1
ATOM 716 C C . GLU A 1 90 ? 7.759 -0.624 -24.001 1.00 75.00 90 GLU A C 1
ATOM 718 O O . GLU A 1 90 ? 8.241 0.375 -23.470 1.00 75.00 90 GLU A O 1
ATOM 723 N N . GLN A 1 91 ? 6.524 -1.053 -23.711 1.00 72.81 91 GLN A N 1
ATOM 724 C CA . GLN A 1 91 ? 5.696 -0.447 -22.661 1.00 72.81 91 GLN A CA 1
ATOM 725 C C . GLN A 1 91 ? 6.270 -0.694 -21.265 1.00 72.81 91 GLN A C 1
ATOM 727 O O . GLN A 1 91 ? 6.093 0.133 -20.378 1.00 72.81 91 GLN A O 1
ATOM 732 N N . ALA A 1 92 ? 6.960 -1.817 -21.071 1.00 66.19 92 ALA A N 1
ATOM 733 C CA . ALA A 1 92 ? 7.517 -2.202 -19.782 1.00 66.19 92 ALA A CA 1
ATOM 734 C C . ALA A 1 92 ? 8.782 -1.418 -19.384 1.00 66.19 92 ALA A C 1
ATOM 736 O O . ALA A 1 92 ? 9.166 -1.430 -18.217 1.00 66.19 92 ALA A O 1
ATOM 737 N N . LEU A 1 93 ? 9.455 -0.795 -20.356 1.00 66.81 93 LEU A N 1
ATOM 738 C CA . LEU A 1 93 ? 10.731 -0.089 -20.185 1.00 66.81 93 LEU A CA 1
ATOM 739 C C . LEU A 1 93 ? 10.589 1.445 -20.209 1.00 66.81 93 LEU A C 1
ATOM 741 O O . LEU A 1 93 ? 11.605 2.141 -20.180 1.00 66.81 93 LEU A O 1
ATOM 745 N N . ARG A 1 94 ? 9.358 1.956 -20.302 1.00 60.41 94 ARG A N 1
ATOM 746 C CA . ARG A 1 94 ? 9.017 3.386 -20.273 1.00 60.41 94 ARG A CA 1
ATOM 747 C C . ARG A 1 94 ? 8.814 3.887 -18.849 1.00 60.41 94 ARG A C 1
ATOM 749 O O . ARG A 1 94 ? 9.196 5.052 -18.609 1.00 60.41 94 ARG A O 1
#

Secondary structure (DSSP, 8-state):
-EEEEHHHHSSHHHHHHHHHHHHHTT--EEEES---SHHHHHHHHHHHHHHHHHHT-------------HHHHHHHHHT----SS--SHHHHT-

InterPro domains:
  IPR027417 P-loop containing nucleoside triphosphate hydrolase [G3DSA:3.40.50.300] (1-94)
  IPR027417 P-loop containing nucleoside triphosphate hydrolase [SSF52540] (7-85)

Foldseek 3Di:
DAEQECLVQVDPVSSLVVVLVQVVVVHDYDYPDPCPDPVSVVVVVVSQVVSCVVVVNDDDDDDDDDPDDPVNQLVCLQPDCDDPRRRHNVSVVD

Sequence (94 aa):
YTRSSQDVLGSRQAVESHLLSLLSRGQNPVIDRTNVTVDQRSNWLRLAADWQKAQQIAVEVDAIYFQTGVEECARRLKGRVEHETIHSPEQALR

pLDDT: mean 91.51, std 8.68, range [60.41, 98.0]

Organism: NCBI:txid1684307

Radius of gyration: 15.57 Å; chains: 1; bounding box: 36×21×41 Å